Protein AF-A0A534UGY3-F1 (afdb_monomer_lite)

Sequence (68 aa):
MKKLVTAVFIAVLAAVGGSASGQGAAAKQIKIGVTMPTADHGWMGGANWWAKKAMDDWKKKDPNVDFV

Secondary structure (DSSP, 8-state):
-HHHHHHHHHHHHHHHHTTSS-----PPPEEE-------SSHHHHHHHHHHHHHHHHHHHH-TTEEE-

Foldseek 3Di:
DVVVVVVVVVVVCCVVVPPPPPCPPPPAQAEAEDDADDDCDDPRVVVVVVVVVVQVVVCVVDVSYDYD

Radius of gyration: 25.75 Å; chains: 1; bounding box: 52×16×67 Å

Structure (mmCIF, N/CA/C/O backbone):
data_AF-A0A534UGY3-F1
#
_entry.id   AF-A0A534UGY3-F1
#
loop_
_atom_site.group_PDB
_atom_site.id
_atom_site.type_symbol
_atom_site.label_atom_id
_atom_site.label_alt_id
_atom_site.label_comp_id
_atom_site.label_asym_id
_atom_site.label_entity_id
_atom_site.label_seq_id
_atom_site.pdbx_PDB_ins_code
_atom_site.Cartn_x
_atom_site.Cartn_y
_atom_site.Cartn_z
_atom_site.occupancy
_atom_site.B_iso_or_equiv
_atom_site.auth_seq_id
_atom_site.auth_comp_id
_atom_site.auth_asym_id
_atom_site.auth_atom_id
_atom_site.pdbx_PDB_model_num
ATOM 1 N N . MET A 1 1 ? -35.599 -7.978 56.754 1.00 57.53 1 MET A N 1
ATOM 2 C CA . MET A 1 1 ? -36.107 -7.568 55.423 1.00 57.53 1 MET A CA 1
ATOM 3 C C . MET A 1 1 ? -35.479 -6.267 54.922 1.00 57.53 1 MET A C 1
ATOM 5 O O . MET A 1 1 ? -34.855 -6.305 5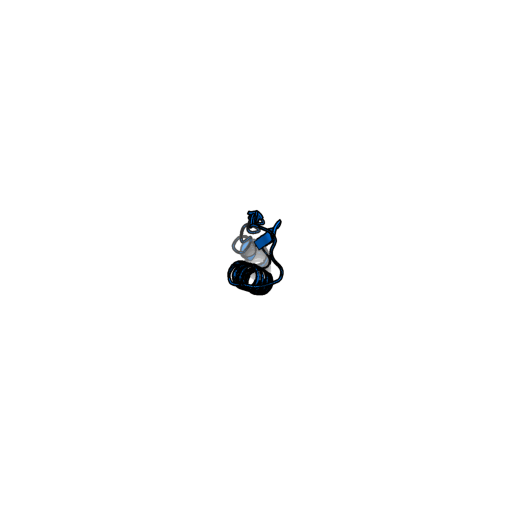3.877 1.00 57.53 1 MET A O 1
ATOM 9 N N . LYS A 1 2 ? -35.520 -5.155 55.676 1.00 54.91 2 LYS A N 1
ATOM 10 C CA . LYS A 1 2 ? -34.934 -3.859 55.254 1.00 54.91 2 LYS A CA 1
ATOM 11 C C . LYS A 1 2 ? -33.445 -3.933 54.855 1.00 54.91 2 LYS A C 1
ATOM 13 O O . LYS A 1 2 ? -33.087 -3.466 53.789 1.00 54.91 2 LYS A O 1
ATOM 18 N N . LYS A 1 3 ? -32.608 -4.620 55.646 1.00 57.12 3 LYS A N 1
ATOM 19 C CA . LYS A 1 3 ? -31.160 -4.778 55.376 1.00 57.12 3 LYS A CA 1
ATOM 20 C C . LYS A 1 3 ? -30.838 -5.613 54.124 1.00 57.12 3 LYS A C 1
ATOM 22 O O . LYS A 1 3 ? -29.840 -5.358 53.466 1.00 57.12 3 LYS A O 1
ATOM 27 N N . LEU A 1 4 ? -31.699 -6.579 53.789 1.00 69.81 4 LEU A N 1
ATOM 28 C CA . LEU A 1 4 ? -31.575 -7.413 52.587 1.00 69.81 4 LEU A CA 1
ATOM 29 C C . LEU A 1 4 ? -31.961 -6.625 51.332 1.00 69.81 4 LEU A C 1
ATOM 31 O O . LEU A 1 4 ? -31.247 -6.676 50.340 1.00 69.81 4 LEU A O 1
ATOM 35 N N . VAL A 1 5 ? -33.031 -5.828 51.405 1.00 71.19 5 VAL A N 1
ATOM 36 C CA . VAL A 1 5 ? -33.452 -4.948 50.304 1.00 71.19 5 VAL A CA 1
ATOM 37 C C . VAL A 1 5 ? -32.388 -3.887 50.017 1.00 71.19 5 VAL A C 1
ATOM 39 O O . VAL A 1 5 ? -32.047 -3.669 48.861 1.00 71.19 5 VAL A O 1
ATOM 42 N N . THR A 1 6 ? -31.795 -3.286 51.052 1.00 72.50 6 THR A N 1
ATOM 43 C CA . THR A 1 6 ? -30.699 -2.317 50.888 1.00 72.50 6 THR A CA 1
ATOM 44 C C . THR A 1 6 ? -29.448 -2.951 50.272 1.00 72.50 6 THR A C 1
ATOM 46 O O . THR A 1 6 ? -28.841 -2.351 49.391 1.00 72.50 6 THR A O 1
ATOM 49 N N . ALA A 1 7 ? -29.083 -4.173 50.675 1.00 73.44 7 ALA A N 1
ATOM 50 C CA . ALA A 1 7 ? -27.932 -4.881 50.110 1.00 73.44 7 ALA A CA 1
ATOM 51 C C . ALA A 1 7 ? -28.129 -5.227 48.624 1.00 73.44 7 ALA A C 1
ATOM 53 O O . ALA A 1 7 ? -27.216 -5.045 47.821 1.00 73.44 7 ALA A O 1
ATOM 54 N N . VAL A 1 8 ? -29.338 -5.651 48.243 1.00 75.56 8 VAL A N 1
ATOM 55 C CA . VAL A 1 8 ? -29.692 -5.913 46.840 1.00 75.56 8 VAL A CA 1
ATOM 56 C C . VAL A 1 8 ? -29.677 -4.619 46.021 1.00 75.56 8 VAL A C 1
ATOM 58 O O . VAL A 1 8 ? -29.167 -4.608 44.906 1.00 75.56 8 VAL A O 1
ATOM 61 N N . PHE A 1 9 ? -30.154 -3.506 46.583 1.00 71.75 9 PHE A N 1
ATOM 62 C CA . PHE A 1 9 ? -30.157 -2.213 45.893 1.00 71.75 9 PHE A CA 1
ATOM 63 C C . PHE A 1 9 ? -28.736 -1.688 45.615 1.00 71.75 9 PHE A C 1
ATOM 65 O O . PHE A 1 9 ? -28.460 -1.191 44.526 1.00 71.75 9 PHE A O 1
ATOM 72 N N . ILE A 1 10 ? -27.812 -1.858 46.568 1.00 75.38 10 ILE A N 1
ATOM 73 C CA . ILE A 1 10 ? -26.394 -1.493 46.405 1.00 75.38 10 ILE A CA 1
ATOM 74 C C . ILE A 1 10 ? -25.709 -2.393 45.367 1.00 75.38 10 ILE A C 1
ATOM 76 O O . ILE A 1 10 ? -24.944 -1.899 44.54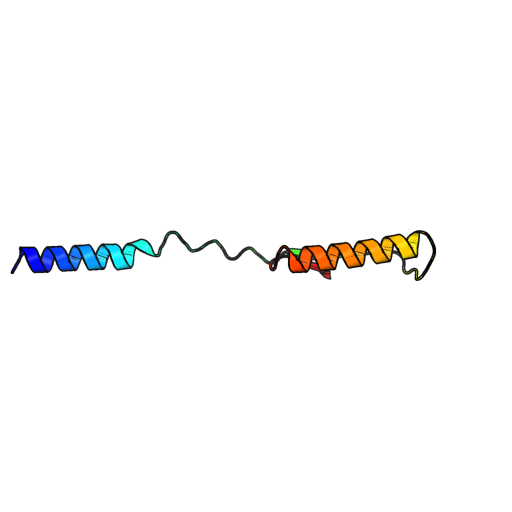0 1.00 75.38 10 ILE A O 1
ATOM 80 N N . ALA A 1 11 ? -26.013 -3.694 45.360 1.00 68.88 11 ALA A N 1
ATOM 81 C CA . ALA A 1 11 ? -25.470 -4.629 44.375 1.00 68.88 11 ALA A CA 1
ATOM 82 C C . ALA A 1 11 ? -25.932 -4.305 42.942 1.00 68.88 11 ALA A C 1
ATOM 84 O O . ALA A 1 11 ? -25.136 -4.373 42.006 1.00 68.88 11 ALA A O 1
ATOM 85 N N . VAL A 1 12 ? -27.189 -3.884 42.770 1.00 70.44 12 VAL A N 1
ATOM 86 C CA . VAL A 1 12 ? -27.719 -3.438 41.472 1.00 70.44 12 VAL A CA 1
ATOM 87 C C . VAL A 1 12 ? -27.066 -2.123 41.033 1.00 70.44 12 VAL A C 1
ATOM 89 O O . VAL A 1 12 ? -26.641 -2.009 39.889 1.00 70.44 12 VAL A O 1
ATOM 92 N N . LEU A 1 13 ? -26.892 -1.152 41.933 1.00 66.44 13 LEU A N 1
ATOM 93 C CA . LEU A 1 13 ? -26.192 0.103 41.621 1.00 66.44 13 LEU A CA 1
ATOM 94 C C . LEU A 1 13 ? -24.725 -0.115 41.213 1.00 66.44 13 LEU A C 1
ATOM 96 O O . LEU A 1 13 ? -24.248 0.545 40.292 1.00 66.44 13 LEU A O 1
ATOM 100 N N . ALA A 1 14 ? -24.027 -1.064 41.840 1.00 63.69 14 ALA A N 1
ATOM 101 C CA . ALA A 1 14 ? -22.658 -1.430 41.470 1.00 63.69 14 ALA A CA 1
ATOM 102 C C . ALA A 1 14 ? -22.585 -2.134 40.100 1.00 63.69 14 ALA A C 1
ATOM 104 O O . ALA A 1 14 ? -21.673 -1.862 39.320 1.00 63.69 14 ALA A O 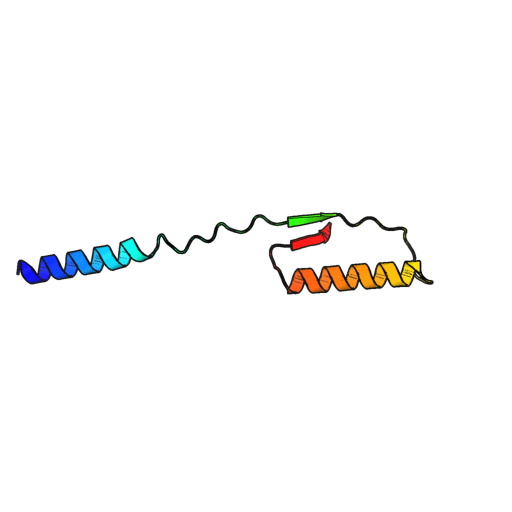1
ATOM 105 N N . ALA A 1 15 ? -23.566 -2.983 39.773 1.00 61.25 15 ALA A N 1
ATOM 106 C CA . ALA A 1 15 ? -23.638 -3.664 38.478 1.00 61.25 15 ALA A CA 1
ATOM 107 C C . ALA A 1 15 ? -23.975 -2.710 37.314 1.00 61.25 15 ALA A C 1
ATOM 109 O O . ALA A 1 15 ? -23.492 -2.903 36.200 1.00 61.25 15 ALA A O 1
ATOM 110 N N . VAL A 1 16 ? -24.765 -1.661 37.566 1.00 60.72 16 VAL A N 1
ATOM 111 C CA . VAL A 1 16 ? -25.167 -0.684 36.537 1.00 60.72 16 VAL A CA 1
ATOM 112 C C . VAL A 1 16 ? -24.160 0.475 36.427 1.00 60.72 16 VAL A C 1
ATOM 114 O O . VAL A 1 16 ? -23.914 0.974 35.331 1.00 60.72 16 VAL A O 1
ATOM 117 N N . GLY A 1 17 ? -23.514 0.871 37.530 1.00 56.72 17 GLY A N 1
ATOM 118 C CA . GLY A 1 17 ? -22.530 1.962 37.563 1.00 56.72 17 GLY A CA 1
ATOM 119 C C . GLY A 1 17 ? -21.139 1.607 37.022 1.00 56.72 17 GLY A C 1
ATOM 120 O O . GLY A 1 17 ? -20.388 2.501 36.640 1.00 56.72 17 GLY A O 1
ATOM 121 N N . GLY A 1 18 ? -20.790 0.317 36.944 1.00 54.25 18 GLY A N 1
ATOM 122 C CA . GLY A 1 18 ? -19.466 -0.144 36.497 1.00 54.25 18 GLY A CA 1
ATOM 123 C C . GLY A 1 18 ? -19.220 -0.107 34.982 1.00 54.25 18 GLY A C 1
ATOM 124 O O . GLY A 1 18 ? -18.106 -0.382 34.548 1.00 54.25 18 GLY A O 1
ATOM 125 N N . SER A 1 19 ? -20.228 0.226 34.169 1.00 54.28 19 SER A N 1
ATOM 126 C CA . SER A 1 19 ? -20.146 0.095 32.701 1.00 54.28 19 SER A CA 1
ATOM 127 C C . SER A 1 19 ? -19.823 1.400 31.956 1.00 54.28 19 SER A C 1
ATOM 129 O O . SER A 1 19 ? -19.701 1.390 30.733 1.00 54.28 19 SER A O 1
ATOM 131 N N . ALA A 1 20 ? -19.678 2.530 32.657 1.00 52.28 20 ALA A N 1
ATOM 132 C CA . ALA A 1 20 ? -19.483 3.841 32.023 1.00 52.28 20 ALA A CA 1
ATOM 133 C C . ALA A 1 20 ? -18.009 4.230 31.786 1.00 52.28 20 ALA A C 1
ATOM 135 O O . ALA A 1 20 ? -17.740 5.222 31.117 1.00 52.28 20 ALA A O 1
ATOM 136 N N . SER A 1 21 ? -17.039 3.469 32.300 1.00 54.41 21 SER A N 1
ATOM 137 C CA . SER A 1 21 ? -15.605 3.801 32.217 1.00 54.41 21 SER A CA 1
ATOM 138 C C . SER A 1 21 ? -14.847 3.099 31.080 1.00 54.41 21 SER A C 1
ATOM 140 O O . SER A 1 21 ? -13.624 3.195 31.012 1.00 54.41 21 SER A O 1
ATOM 142 N N . GLY A 1 22 ? -15.548 2.402 30.180 1.00 52.34 22 GLY A N 1
ATOM 143 C CA . GLY A 1 22 ? -14.936 1.559 29.144 1.00 52.34 22 GLY A CA 1
ATOM 144 C C . GLY A 1 22 ? -15.333 1.880 27.706 1.00 52.34 22 GLY A C 1
ATOM 145 O O . GLY A 1 22 ? -14.996 1.116 26.807 1.00 52.34 22 GLY A O 1
ATOM 146 N N . GLN A 1 23 ? -16.037 2.983 27.451 1.00 52.31 23 GLN A N 1
ATOM 147 C CA . GLN A 1 23 ? -16.238 3.465 26.083 1.00 52.31 23 GLN A CA 1
ATOM 148 C C . GLN A 1 23 ? -14.961 4.182 25.651 1.00 52.31 23 GLN A C 1
ATOM 150 O O . GLN A 1 23 ? -14.902 5.409 25.596 1.00 52.31 23 GLN A O 1
ATOM 155 N N . GLY A 1 24 ? -13.910 3.405 25.378 1.00 52.72 24 GLY A N 1
ATOM 156 C CA . GLY A 1 24 ? -12.825 3.889 24.539 1.00 52.72 24 GLY A CA 1
ATOM 157 C C . GLY A 1 24 ? -13.479 4.457 23.288 1.00 52.72 24 GLY A C 1
ATOM 158 O O . GLY A 1 24 ? -14.166 3.725 22.576 1.00 52.72 24 GLY A O 1
ATOM 159 N N . ALA A 1 25 ? -13.374 5.772 23.092 1.00 58.19 25 ALA A N 1
ATOM 160 C CA . ALA A 1 25 ? -13.851 6.423 21.885 1.00 58.19 25 ALA A CA 1
ATOM 161 C C . ALA A 1 25 ? -13.370 5.575 20.708 1.00 58.19 25 ALA A C 1
ATOM 163 O O . ALA A 1 25 ? -12.165 5.343 20.596 1.00 58.19 25 ALA A O 1
ATOM 164 N N . ALA A 1 26 ? -14.295 5.037 19.906 1.00 60.91 26 ALA A N 1
ATOM 165 C CA . ALA A 1 26 ? -13.931 4.250 18.738 1.00 60.91 26 ALA A CA 1
ATOM 166 C C . ALA A 1 26 ? -12.937 5.092 17.934 1.00 60.91 26 ALA A C 1
ATOM 168 O O . ALA A 1 26 ? -13.286 6.182 17.471 1.00 60.91 26 ALA A O 1
ATOM 169 N N . ALA A 1 27 ? -11.675 4.657 17.896 1.00 67.62 27 ALA A N 1
ATOM 170 C CA . ALA A 1 27 ? -10.610 5.441 17.302 1.00 67.62 27 ALA A CA 1
ATOM 171 C C . ALA A 1 27 ? -11.005 5.709 15.850 1.00 67.62 27 ALA A C 1
ATOM 173 O O . ALA A 1 27 ? -11.327 4.788 15.099 1.00 67.62 27 ALA A O 1
ATOM 174 N N . LYS A 1 28 ? -11.084 6.992 15.483 1.00 79.62 28 LYS A N 1
ATOM 175 C CA . LYS A 1 28 ? -11.505 7.389 14.141 1.00 79.62 28 LYS A CA 1
ATOM 176 C C . LYS A 1 28 ? -10.578 6.710 13.137 1.00 79.62 28 LYS A C 1
ATOM 178 O O . LYS A 1 28 ? -9.364 6.855 13.256 1.00 79.62 28 LYS A O 1
ATOM 183 N N . GLN A 1 29 ? -11.149 6.006 12.159 1.00 88.56 29 GLN A N 1
ATOM 184 C CA . GLN A 1 29 ? -10.352 5.390 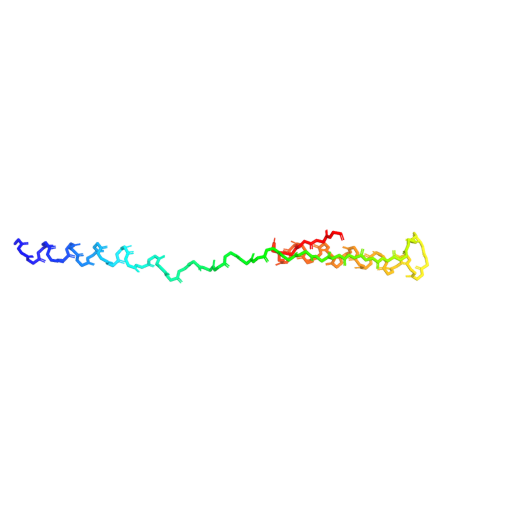11.102 1.00 88.56 29 GLN A CA 1
ATOM 185 C C . GLN A 1 29 ? -9.481 6.448 10.414 1.00 88.56 29 GLN A C 1
ATOM 187 O O . GLN A 1 29 ? -9.976 7.495 9.977 1.00 88.56 29 GLN A O 1
ATOM 192 N N . ILE A 1 30 ? -8.185 6.168 10.333 1.00 92.81 30 ILE A N 1
ATOM 193 C CA . ILE A 1 30 ? -7.179 7.008 9.694 1.00 92.81 30 ILE A CA 1
ATOM 194 C C . ILE A 1 30 ? -7.009 6.513 8.258 1.00 92.81 30 ILE A C 1
ATOM 196 O O . ILE A 1 30 ? -6.729 5.338 8.044 1.00 92.81 30 ILE A O 1
ATOM 200 N N . LYS A 1 31 ? -7.161 7.413 7.279 1.00 95.44 31 LYS A N 1
ATOM 201 C CA . LYS A 1 31 ? -6.920 7.124 5.857 1.00 95.44 31 LYS A CA 1
ATOM 202 C C . LYS A 1 31 ? -5.657 7.830 5.387 1.00 95.44 31 LYS A C 1
ATOM 204 O O . LYS A 1 31 ? -5.578 9.055 5.476 1.00 95.44 31 LYS A O 1
ATOM 209 N N . ILE A 1 32 ? -4.693 7.066 4.885 1.00 96.25 32 ILE A N 1
ATOM 210 C CA . ILE A 1 32 ? -3.396 7.565 4.419 1.00 96.25 32 ILE A CA 1
ATOM 211 C C . ILE A 1 32 ? -3.320 7.386 2.902 1.00 96.25 32 ILE A C 1
ATOM 213 O O . ILE A 1 32 ? -3.366 6.262 2.413 1.00 96.25 32 ILE A O 1
ATOM 217 N N . GLY A 1 33 ? -3.201 8.490 2.163 1.00 97.31 33 GLY A N 1
ATOM 218 C CA . GLY A 1 33 ? -2.975 8.453 0.717 1.00 97.31 33 GLY A CA 1
ATOM 219 C C . GLY A 1 33 ? -1.501 8.236 0.386 1.00 97.31 33 GLY A C 1
ATOM 220 O O . GLY A 1 33 ? -0.641 8.895 0.979 1.00 97.31 33 GLY A O 1
ATOM 221 N N . VAL A 1 34 ? -1.202 7.348 -0.564 1.00 96.44 34 VAL A N 1
ATOM 222 C CA . VAL A 1 34 ? 0.181 7.064 -0.993 1.00 96.44 34 VAL A CA 1
ATOM 223 C C . VAL A 1 34 ? 0.343 7.319 -2.490 1.00 96.44 34 VAL A C 1
ATOM 225 O O . VAL A 1 34 ? -0.239 6.627 -3.318 1.00 96.44 34 VAL A O 1
ATOM 228 N N . THR A 1 35 ? 1.178 8.298 -2.854 1.00 97.06 35 THR A N 1
ATOM 229 C CA . THR A 1 35 ? 1.481 8.640 -4.252 1.00 97.06 35 THR A CA 1
ATOM 230 C C . THR A 1 35 ? 2.967 8.446 -4.549 1.00 97.06 35 THR A C 1
ATOM 232 O O . THR A 1 35 ? 3.836 8.981 -3.862 1.00 97.06 35 THR A O 1
ATOM 235 N N . MET A 1 36 ? 3.274 7.641 -5.569 1.00 95.31 36 MET A N 1
ATOM 236 C CA . MET A 1 36 ? 4.644 7.297 -5.966 1.00 95.31 36 MET A CA 1
ATOM 237 C C . MET A 1 36 ? 4.731 7.090 -7.487 1.00 95.31 36 MET A C 1
ATOM 239 O O . MET A 1 36 ? 3.750 6.647 -8.090 1.00 95.31 36 MET A O 1
ATOM 243 N N . PRO A 1 37 ? 5.886 7.357 -8.126 1.00 96.69 37 PRO A N 1
ATOM 244 C CA . PRO A 1 37 ? 6.117 6.964 -9.514 1.00 96.69 37 PRO A CA 1
ATOM 245 C C . PRO A 1 37 ? 5.992 5.445 -9.716 1.00 96.69 37 PRO A C 1
ATOM 247 O O . PRO A 1 37 ? 6.519 4.648 -8.934 1.00 96.69 37 PRO A O 1
ATOM 250 N N . THR A 1 38 ? 5.331 5.029 -10.797 1.00 96.38 38 THR A N 1
ATOM 251 C CA . THR A 1 38 ? 5.178 3.609 -11.134 1.00 96.38 38 THR A CA 1
ATOM 252 C C . THR A 1 38 ? 6.485 3.035 -11.669 1.00 96.38 38 THR A C 1
ATOM 254 O O . THR A 1 38 ? 7.042 3.550 -12.635 1.00 96.38 38 THR A O 1
ATOM 257 N N . ALA A 1 39 ? 6.950 1.946 -11.061 1.00 97.81 39 ALA A N 1
ATOM 258 C CA . ALA A 1 39 ? 8.124 1.197 -11.492 1.00 97.81 39 ALA A CA 1
ATOM 259 C C . ALA A 1 39 ? 8.013 -0.259 -11.024 1.00 97.81 39 ALA A C 1
ATOM 261 O O . ALA A 1 39 ? 7.536 -0.514 -9.913 1.00 97.81 39 ALA A O 1
ATOM 262 N N . ASP A 1 40 ? 8.475 -1.185 -11.859 1.00 96.94 40 ASP A N 1
ATOM 263 C CA . ASP A 1 40 ? 8.526 -2.634 -11.623 1.00 96.94 40 ASP A CA 1
ATOM 264 C C . ASP A 1 40 ? 9.954 -3.149 -11.342 1.00 96.94 40 ASP A C 1
ATOM 266 O O . ASP A 1 40 ? 10.113 -4.249 -10.818 1.00 96.94 40 ASP A O 1
ATOM 270 N N . HIS A 1 41 ? 10.990 -2.346 -11.611 1.00 97.62 41 HIS A N 1
ATOM 271 C CA . HIS A 1 41 ? 12.394 -2.670 -11.336 1.00 97.62 41 HIS A CA 1
ATOM 272 C C . HIS A 1 41 ? 13.226 -1.434 -10.933 1.00 97.62 41 HIS A C 1
ATOM 274 O O . HIS A 1 41 ? 12.722 -0.313 -10.813 1.00 97.62 41 HIS A O 1
ATOM 280 N N . GLY A 1 42 ? 14.522 -1.652 -10.677 1.00 97.81 42 GLY A N 1
ATOM 281 C CA . GLY A 1 42 ? 15.463 -0.612 -10.258 1.00 97.81 42 GLY A CA 1
ATOM 282 C C . GLY A 1 42 ? 15.188 -0.073 -8.851 1.00 97.81 42 GLY A C 1
ATOM 283 O O . GLY A 1 42 ? 14.458 -0.672 -8.059 1.00 97.81 42 GLY A O 1
ATOM 284 N N . TRP A 1 43 ? 15.783 1.079 -8.532 1.00 97.56 43 TRP A N 1
ATOM 285 C CA . TRP A 1 43 ? 15.636 1.691 -7.208 1.00 97.56 43 TRP A CA 1
ATOM 286 C C . TRP A 1 43 ? 14.175 2.044 -6.890 1.00 97.56 43 TRP A C 1
ATOM 288 O O . TRP A 1 43 ? 13.686 1.713 -5.811 1.00 97.56 43 TRP A O 1
ATOM 298 N N . MET A 1 44 ? 13.450 2.627 -7.854 1.00 97.94 44 MET A N 1
ATOM 299 C CA . MET A 1 44 ? 12.032 2.967 -7.681 1.00 97.94 44 MET A CA 1
ATOM 300 C C . MET A 1 44 ? 11.138 1.731 -7.518 1.00 97.94 44 MET A C 1
ATOM 302 O O . MET A 1 44 ? 10.228 1.756 -6.693 1.00 97.94 44 MET A O 1
ATOM 306 N N . GLY A 1 45 ? 11.404 0.635 -8.239 1.00 98.38 45 GLY A N 1
ATOM 307 C CA . GLY A 1 45 ? 10.689 -0.630 -8.038 1.00 98.38 45 GLY A CA 1
ATOM 308 C C . GLY A 1 45 ? 10.895 -1.185 -6.624 1.00 98.38 45 GLY A C 1
ATOM 309 O O . GLY A 1 45 ? 9.933 -1.584 -5.965 1.00 98.38 45 GLY A O 1
ATOM 310 N N . GLY A 1 46 ? 12.129 -1.117 -6.113 1.00 98.19 46 GLY A N 1
ATOM 311 C CA . GLY A 1 46 ? 12.442 -1.452 -4.722 1.00 98.19 46 GLY A CA 1
ATOM 312 C C . GLY A 1 46 ? 11.702 -0.565 -3.714 1.00 98.19 46 GLY A C 1
ATOM 313 O O . GLY A 1 46 ? 11.099 -1.080 -2.773 1.00 98.19 46 GLY A O 1
ATOM 314 N N . ALA A 1 47 ? 11.684 0.754 -3.925 1.00 98.06 47 ALA A N 1
ATOM 315 C CA . ALA A 1 47 ? 10.941 1.690 -3.076 1.00 98.06 47 ALA A CA 1
ATOM 316 C C . ALA A 1 47 ? 9.431 1.380 -3.056 1.00 98.06 47 ALA A C 1
ATOM 318 O O . ALA A 1 47 ? 8.826 1.332 -1.984 1.00 98.06 47 ALA A O 1
ATOM 319 N N . ASN A 1 48 ? 8.840 1.081 -4.218 1.00 98.06 48 ASN A N 1
ATOM 320 C CA . ASN A 1 48 ? 7.436 0.678 -4.339 1.00 98.06 48 ASN A CA 1
ATOM 321 C C . ASN A 1 48 ? 7.137 -0.627 -3.585 1.00 98.06 48 ASN A C 1
ATOM 323 O O . ASN A 1 48 ? 6.073 -0.765 -2.975 1.00 98.06 48 ASN A O 1
ATOM 327 N N . TRP A 1 49 ? 8.060 -1.592 -3.613 1.00 98.00 49 TRP A N 1
ATOM 328 C CA . TRP A 1 49 ? 7.920 -2.839 -2.861 1.00 98.00 49 TRP A CA 1
ATOM 329 C C . TRP A 1 49 ? 7.931 -2.593 -1.348 1.00 98.00 49 TRP A C 1
ATOM 331 O O . TRP A 1 49 ? 7.050 -3.080 -0.636 1.00 98.00 49 TRP A O 1
ATOM 341 N N . TRP A 1 50 ? 8.872 -1.780 -0.858 1.00 98.19 50 TRP A N 1
ATOM 342 C CA . TRP A 1 50 ? 8.953 -1.437 0.564 1.00 98.19 50 TRP A CA 1
ATOM 343 C C . TRP A 1 50 ? 7.734 -0.655 1.050 1.00 98.19 50 TRP A C 1
ATOM 345 O O . TRP A 1 50 ? 7.243 -0.934 2.144 1.00 98.19 50 TRP A O 1
ATOM 355 N N . ALA A 1 51 ? 7.208 0.263 0.236 1.00 97.81 51 ALA A N 1
ATOM 356 C CA . ALA A 1 51 ? 5.975 0.975 0.550 1.00 97.81 51 ALA A CA 1
ATOM 357 C C . ALA A 1 51 ? 4.800 0.001 0.732 1.00 97.81 51 ALA A C 1
ATOM 359 O O . ALA A 1 51 ? 4.124 0.045 1.757 1.00 97.81 51 ALA A O 1
ATOM 360 N N . LYS A 1 52 ? 4.606 -0.944 -0.201 1.00 97.50 52 LYS A N 1
ATOM 361 C CA . LYS A 1 52 ? 3.562 -1.981 -0.095 1.00 97.50 52 LYS A CA 1
ATOM 362 C C . LYS A 1 52 ? 3.721 -2.838 1.157 1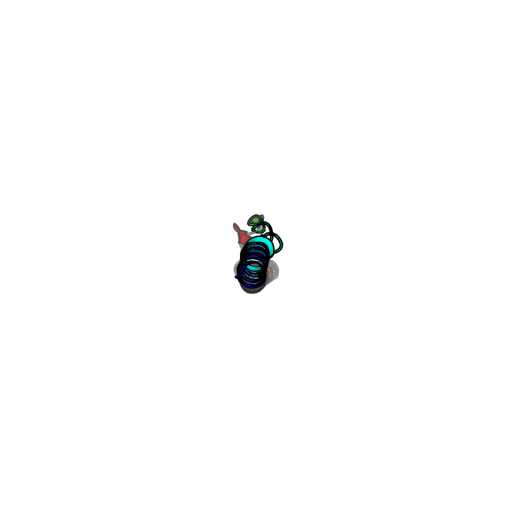.00 97.50 52 LYS A C 1
ATOM 364 O O . LYS A 1 52 ? 2.766 -2.982 1.914 1.00 97.50 52 LYS A O 1
ATOM 369 N N . LYS A 1 53 ? 4.936 -3.322 1.426 1.00 98.19 53 LYS A N 1
ATOM 370 C CA . LYS A 1 53 ? 5.215 -4.105 2.635 1.00 98.19 53 LYS A CA 1
ATOM 371 C C . LYS A 1 53 ? 4.876 -3.324 3.910 1.00 98.19 53 LYS A C 1
ATOM 373 O O . LYS A 1 53 ? 4.250 -3.873 4.810 1.00 98.19 53 LYS A O 1
ATOM 378 N N . ALA A 1 54 ? 5.273 -2.054 3.991 1.00 98.06 54 ALA A N 1
ATOM 379 C CA . ALA A 1 54 ? 4.992 -1.220 5.155 1.00 98.06 54 ALA A CA 1
ATOM 380 C C . ALA A 1 54 ? 3.486 -0.990 5.349 1.00 98.06 54 ALA A C 1
ATOM 382 O O . ALA A 1 54 ? 3.009 -1.070 6.480 1.00 98.06 54 ALA A O 1
ATOM 383 N N . MET A 1 55 ? 2.735 -0.751 4.268 1.00 97.69 55 MET A N 1
ATOM 384 C CA . MET A 1 55 ? 1.274 -0.639 4.333 1.00 97.69 55 MET A CA 1
ATOM 385 C C . MET A 1 55 ? 0.638 -1.924 4.877 1.00 97.69 55 MET A C 1
ATOM 387 O O . MET A 1 55 ? -0.196 -1.861 5.778 1.00 97.69 55 MET A O 1
ATOM 391 N N . ASP A 1 56 ? 1.071 -3.089 4.393 1.00 97.50 56 ASP A N 1
ATOM 392 C CA . ASP A 1 5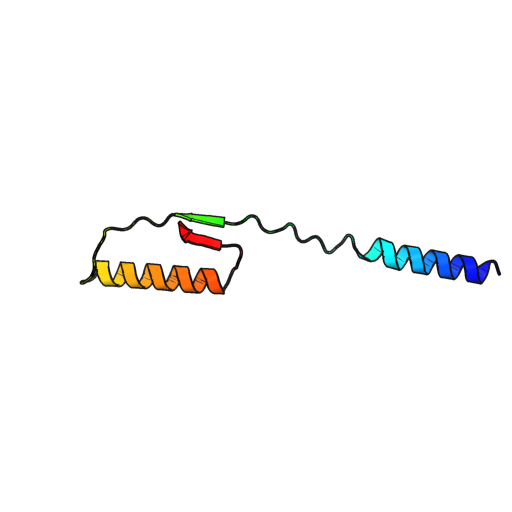6 ? 0.558 -4.382 4.859 1.00 97.50 56 ASP A CA 1
ATOM 393 C C . ASP A 1 56 ? 0.906 -4.656 6.329 1.00 97.50 56 ASP A C 1
ATOM 395 O O . ASP A 1 56 ? 0.081 -5.182 7.080 1.00 97.50 56 ASP A O 1
ATOM 399 N N . ASP A 1 57 ? 2.116 -4.294 6.759 1.00 98.00 57 ASP A N 1
ATOM 400 C CA . ASP A 1 57 ? 2.552 -4.432 8.151 1.00 98.00 57 ASP A CA 1
ATOM 401 C C . ASP A 1 57 ? 1.728 -3.522 9.080 1.00 98.00 57 ASP A C 1
ATOM 403 O O . ASP A 1 57 ? 1.307 -3.951 10.158 1.00 98.00 57 ASP A O 1
ATOM 407 N N . TRP A 1 58 ? 1.429 -2.292 8.652 1.00 97.00 58 TRP A N 1
ATOM 408 C CA . TRP A 1 58 ? 0.582 -1.368 9.409 1.00 97.00 58 TRP A CA 1
ATOM 409 C C . TRP A 1 58 ? -0.872 -1.826 9.493 1.00 97.00 58 TRP A C 1
ATOM 411 O O . TRP A 1 58 ? -1.423 -1.811 10.592 1.00 97.00 58 TRP A O 1
ATOM 421 N N . LYS A 1 59 ? -1.460 -2.321 8.395 1.00 94.38 59 LYS A N 1
ATOM 422 C CA . LYS A 1 59 ? -2.828 -2.877 8.396 1.00 94.38 59 LYS A CA 1
ATOM 423 C C . LYS A 1 59 ? -2.987 -4.046 9.376 1.00 94.38 59 LYS A C 1
ATOM 425 O O . LYS A 1 59 ? -4.051 -4.223 9.958 1.00 94.38 59 LYS A O 1
ATOM 430 N N . LYS A 1 60 ? -1.932 -4.847 9.577 1.00 95.75 60 LYS A N 1
ATOM 431 C CA . LYS A 1 60 ? -1.921 -5.943 10.568 1.00 95.75 60 LYS A CA 1
ATOM 432 C C . LYS A 1 60 ? -1.749 -5.444 12.001 1.00 95.75 60 LYS A C 1
ATOM 434 O O . LYS A 1 60 ? -2.251 -6.074 12.927 1.00 95.75 60 LYS A O 1
ATOM 439 N N . LYS A 1 61 ? -0.986 -4.366 12.185 1.00 96.19 61 LYS A N 1
ATOM 440 C CA . LYS A 1 61 ? -0.626 -3.832 13.502 1.00 96.19 61 LYS A CA 1
ATOM 441 C C . LYS A 1 61 ? -1.727 -2.964 14.107 1.00 96.19 61 LYS A C 1
ATOM 443 O O . LYS A 1 61 ? -1.909 -3.000 15.321 1.00 96.19 61 LYS A O 1
ATOM 448 N N . ASP A 1 62 ? -2.422 -2.185 13.284 1.00 94.06 62 ASP A N 1
ATOM 449 C CA . ASP A 1 62 ? -3.471 -1.269 13.725 1.00 94.06 62 ASP A CA 1
ATOM 450 C C . ASP A 1 62 ? -4.697 -1.360 12.798 1.00 94.06 62 ASP A C 1
ATOM 452 O O . ASP A 1 62 ? -4.645 -0.870 11.667 1.00 94.06 62 ASP A O 1
ATOM 456 N N . PRO A 1 63 ? -5.819 -1.951 13.258 1.00 90.38 63 PRO A N 1
ATOM 457 C CA . PRO A 1 63 ? -7.034 -2.077 12.452 1.00 90.38 63 PRO A CA 1
ATOM 458 C C . PRO A 1 63 ? -7.718 -0.730 12.165 1.00 90.38 63 PRO A C 1
ATOM 460 O O . PRO A 1 63 ? -8.642 -0.676 11.351 1.00 90.38 63 PRO A O 1
ATOM 463 N N . ASN A 1 64 ? -7.296 0.356 12.821 1.00 93.00 64 ASN A N 1
ATOM 464 C CA . ASN A 1 64 ? -7.837 1.692 12.584 1.00 93.00 64 ASN A CA 1
ATOM 465 C C . ASN A 1 64 ? -7.107 2.440 11.459 1.00 93.00 64 ASN A C 1
ATOM 467 O O . ASN A 1 64 ? -7.528 3.546 11.116 1.00 93.00 64 ASN A O 1
ATOM 471 N N . VAL A 1 65 ? -6.037 1.878 10.888 1.00 94.06 65 VAL A N 1
ATOM 472 C CA . VAL A 1 65 ? -5.269 2.487 9.793 1.00 94.06 65 VAL A CA 1
ATOM 473 C C . VAL A 1 65 ? -5.612 1.818 8.466 1.00 94.06 65 VAL A C 1
ATOM 475 O O . VAL A 1 65 ? -5.495 0.603 8.313 1.00 94.06 65 VAL A O 1
ATOM 478 N N . ASP A 1 66 ? -5.976 2.633 7.480 1.00 94.94 66 ASP A N 1
ATOM 479 C CA . ASP A 1 66 ? -6.205 2.212 6.103 1.00 94.94 66 ASP A CA 1
ATOM 480 C C . ASP A 1 66 ? -5.408 3.075 5.113 1.00 94.94 66 ASP A C 1
ATOM 482 O O . ASP A 1 66 ? -5.093 4.241 5.376 1.00 94.94 66 ASP A O 1
ATOM 486 N N . PHE A 1 67 ? -5.087 2.492 3.961 1.00 96.00 67 PHE A N 1
ATOM 487 C CA . PHE A 1 67 ? -4.282 3.110 2.909 1.00 96.00 67 PHE A CA 1
ATOM 488 C C . PHE A 1 67 ? -5.075 3.148 1.603 1.00 96.00 67 PHE A C 1
ATOM 490 O O . PHE A 1 67 ? -5.627 2.116 1.205 1.00 96.00 67 PHE A O 1
ATOM 497 N N . VAL A 1 68 ? -5.112 4.320 0.956 1.00 90.38 68 VAL A N 1
ATOM 498 C CA . VAL A 1 68 ? -5.891 4.608 -0.265 1.00 90.38 68 VAL A CA 1
ATOM 499 C C . VAL A 1 68 ? -5.034 5.126 -1.412 1.00 90.38 68 VAL A C 1
ATOM 501 O O . VAL A 1 68 ? -4.010 5.800 -1.146 1.00 90.38 68 VAL A O 1
#

pLDDT: mean 82.56, std 17.26, range [52.28, 98.38]